Protein AF-B4RCU8-F1 (afdb_monomer_lite)

Structure (mmCIF, N/CA/C/O backbone):
data_AF-B4RCU8-F1
#
_entry.id   AF-B4RCU8-F1
#
loop_
_atom_site.group_PDB
_atom_site.id
_atom_site.type_symbol
_atom_site.label_atom_id
_atom_site.label_alt_id
_atom_site.label_comp_id
_atom_site.label_asym_id
_atom_site.label_entity_id
_atom_site.label_seq_id
_atom_site.pdbx_PDB_ins_code
_atom_site.Cartn_x
_atom_site.Cartn_y
_atom_site.Cartn_z
_atom_site.occupancy
_atom_site.B_iso_or_equiv
_atom_site.auth_seq_id
_atom_site.auth_comp_id
_atom_site.auth_asym_id
_atom_site.auth_atom_id
_atom_site.pdbx_PDB_model_num
ATOM 1 N N . MET A 1 1 ? -10.686 8.984 6.634 1.00 75.94 1 MET A N 1
ATOM 2 C CA . MET A 1 1 ? -10.255 7.587 6.395 1.00 75.94 1 MET A CA 1
ATOM 3 C C . MET A 1 1 ? -11.396 6.580 6.476 1.00 75.94 1 MET A C 1
ATOM 5 O O . MET A 1 1 ? -11.661 5.954 5.463 1.00 75.94 1 MET A O 1
ATOM 9 N N . ARG A 1 2 ? -12.121 6.446 7.603 1.00 81.06 2 ARG A N 1
ATOM 10 C CA . ARG A 1 2 ? -13.165 5.402 7.762 1.00 81.06 2 ARG A CA 1
ATOM 11 C C . ARG A 1 2 ? -14.251 5.393 6.673 1.00 81.06 2 ARG A C 1
ATOM 13 O O . ARG A 1 2 ? -14.607 4.324 6.202 1.00 81.06 2 ARG A O 1
ATOM 20 N N . GLN A 1 3 ? -14.731 6.561 6.240 1.00 86.75 3 GLN A N 1
ATOM 21 C CA . GLN A 1 3 ? -15.738 6.658 5.172 1.00 86.75 3 GLN A CA 1
ATOM 22 C C . GLN A 1 3 ? -15.208 6.175 3.812 1.00 86.75 3 GLN A C 1
ATOM 24 O O . GLN A 1 3 ? -15.884 5.418 3.127 1.00 86.75 3 GLN A O 1
ATOM 29 N N . VAL A 1 4 ? -13.984 6.575 3.447 1.00 89.19 4 VAL A N 1
ATOM 30 C CA . VAL A 1 4 ? -13.336 6.160 2.191 1.00 89.19 4 VAL A CA 1
ATOM 31 C C . VAL A 1 4 ? -13.060 4.658 2.207 1.00 89.19 4 VAL A C 1
ATOM 33 O O . VAL A 1 4 ? -13.406 3.970 1.256 1.00 89.19 4 VAL A O 1
ATOM 36 N N . TYR A 1 5 ? -12.519 4.135 3.313 1.00 90.50 5 TYR A N 1
ATOM 37 C CA . TYR A 1 5 ? -12.301 2.697 3.460 1.00 90.50 5 TYR A CA 1
ATOM 38 C C . TYR A 1 5 ? -13.609 1.908 3.363 1.00 90.50 5 TYR A C 1
ATOM 40 O O . TYR A 1 5 ? -13.634 0.892 2.688 1.00 90.50 5 TYR A O 1
ATOM 48 N N . GLY A 1 6 ? -14.702 2.373 3.979 1.00 91.19 6 GLY A N 1
ATOM 49 C CA . GLY A 1 6 ? -15.999 1.697 3.888 1.00 91.19 6 GLY A CA 1
ATOM 50 C C . GLY A 1 6 ? -16.534 1.614 2.456 1.00 91.19 6 GLY A C 1
ATOM 51 O O . GLY A 1 6 ? -17.046 0.571 2.065 1.00 91.19 6 GLY A O 1
ATOM 52 N N . ALA A 1 7 ? -16.368 2.679 1.665 1.00 93.12 7 ALA A N 1
ATOM 53 C CA . ALA A 1 7 ? -16.738 2.679 0.250 1.00 93.12 7 ALA A CA 1
ATOM 54 C C . ALA A 1 7 ? -15.862 1.727 -0.577 1.00 93.12 7 ALA A C 1
ATOM 56 O O . ALA A 1 7 ? -16.386 1.016 -1.428 1.00 93.12 7 ALA A O 1
ATOM 57 N N . ILE A 1 8 ? -14.553 1.685 -0.295 1.00 92.81 8 ILE A N 1
ATOM 58 C CA . ILE A 1 8 ? -13.643 0.715 -0.911 1.00 92.81 8 ILE A CA 1
ATOM 59 C C . ILE A 1 8 ? -14.083 -0.693 -0.520 1.00 92.81 8 ILE A C 1
ATOM 61 O O . ILE A 1 8 ? -14.355 -1.487 -1.395 1.00 92.81 8 ILE A O 1
ATOM 65 N N . ALA A 1 9 ? -14.274 -0.990 0.765 1.00 93.56 9 ALA A N 1
ATOM 66 C CA . ALA A 1 9 ? -14.531 -2.336 1.278 1.00 93.56 9 ALA A CA 1
ATOM 67 C C . ALA A 1 9 ? -15.766 -3.042 0.698 1.00 93.56 9 ALA A C 1
ATOM 69 O O . ALA A 1 9 ? -15.798 -4.270 0.681 1.00 93.56 9 ALA A O 1
ATOM 70 N N . VAL A 1 10 ? -16.764 -2.295 0.223 1.00 95.25 10 VAL A N 1
ATOM 71 C CA . VAL A 1 10 ? -17.974 -2.857 -0.404 1.00 95.25 10 VAL A CA 1
ATOM 72 C C . VAL A 1 10 ? -17.889 -2.951 -1.931 1.00 95.25 10 VAL A C 1
ATOM 74 O O . VAL A 1 10 ? -18.845 -3.392 -2.567 1.00 95.25 10 VAL A O 1
ATOM 77 N N . ASP A 1 11 ? -16.777 -2.531 -2.536 1.00 96.56 11 ASP A N 1
ATOM 78 C CA . ASP A 1 11 ? -16.582 -2.582 -3.980 1.00 96.56 11 ASP A CA 1
ATOM 79 C C . ASP A 1 11 ? -16.495 -4.042 -4.471 1.00 96.56 11 ASP A C 1
ATOM 81 O O . ASP A 1 11 ? -15.663 -4.813 -3.983 1.00 96.56 11 ASP A O 1
ATOM 85 N N . PRO A 1 12 ? -17.320 -4.450 -5.454 1.00 96.44 12 PRO A N 1
ATOM 86 C CA . PRO A 1 12 ? -17.381 -5.837 -5.912 1.00 96.44 12 PRO A CA 1
ATOM 87 C C . PRO A 1 12 ? -16.149 -6.285 -6.713 1.00 96.44 12 PRO A C 1
ATOM 89 O O . PRO A 1 12 ? -16.016 -7.474 -7.006 1.00 96.44 12 PRO A O 1
ATOM 92 N N . ARG A 1 13 ? -15.252 -5.368 -7.104 1.00 96.94 13 ARG A N 1
ATOM 93 C CA . ARG A 1 13 ? -14.039 -5.695 -7.878 1.00 96.94 13 ARG A CA 1
ATOM 94 C C . ARG A 1 13 ? -12.989 -6.440 -7.056 1.00 96.94 13 ARG A C 1
ATOM 96 O O . ARG A 1 13 ? -12.059 -6.998 -7.632 1.00 96.94 13 ARG A O 1
ATOM 103 N N . HIS A 1 14 ? -13.130 -6.465 -5.736 1.00 94.00 14 HIS A N 1
ATOM 104 C CA . HIS A 1 14 ? -12.228 -7.165 -4.835 1.00 94.00 14 HIS A CA 1
ATOM 105 C C . HIS A 1 14 ? -13.004 -7.861 -3.710 1.00 94.00 14 HIS A C 1
ATOM 107 O O . HIS A 1 14 ? -14.166 -7.563 -3.442 1.00 94.00 14 HIS A O 1
ATOM 113 N N . ARG A 1 15 ? -12.339 -8.781 -3.022 1.00 93.00 15 ARG A N 1
ATOM 114 C CA . ARG A 1 15 ? -12.860 -9.511 -1.862 1.00 93.00 15 ARG A CA 1
ATOM 115 C C . ARG A 1 15 ? -11.723 -9.751 -0.872 1.00 93.00 15 ARG A C 1
ATOM 117 O O . ARG A 1 15 ? -10.581 -9.436 -1.190 1.00 93.00 15 ARG A O 1
ATOM 124 N N . ASP A 1 16 ? -12.048 -10.304 0.294 1.00 90.81 16 ASP A N 1
ATOM 125 C CA . ASP A 1 16 ? -11.062 -10.742 1.292 1.00 90.81 16 ASP A CA 1
ATOM 126 C C . ASP A 1 16 ? -10.138 -9.600 1.757 1.00 90.81 16 ASP A C 1
ATOM 128 O O . ASP A 1 16 ? -8.914 -9.671 1.688 1.00 90.81 16 ASP A O 1
ATOM 132 N N . LEU A 1 17 ? -10.741 -8.490 2.200 1.00 91.56 17 LEU A N 1
ATOM 133 C CA . LEU A 1 17 ? -9.987 -7.335 2.680 1.00 91.56 17 LEU A CA 1
ATOM 134 C C . LEU A 1 17 ? -9.380 -7.605 4.060 1.00 91.56 17 LEU A C 1
ATOM 136 O O . LEU A 1 17 ? -10.081 -7.979 5.000 1.00 91.56 17 LEU A O 1
ATOM 140 N N . HIS A 1 18 ? -8.097 -7.284 4.203 1.00 90.94 18 HIS A N 1
ATOM 141 C CA . HIS A 1 18 ? -7.375 -7.335 5.469 1.00 90.94 18 HIS A CA 1
ATOM 142 C C . HIS A 1 18 ? -6.834 -5.947 5.815 1.00 90.94 18 HIS A C 1
ATOM 144 O O . HIS A 1 18 ? -6.113 -5.332 5.030 1.00 90.94 18 HIS A O 1
ATOM 150 N N . VAL A 1 19 ? -7.193 -5.435 6.994 1.00 91.81 19 VAL A N 1
ATOM 151 C CA . VAL A 1 19 ? -6.593 -4.206 7.531 1.00 91.81 19 VAL A CA 1
ATOM 152 C C . VAL A 1 19 ? -5.259 -4.574 8.170 1.00 91.81 19 VAL A C 1
ATOM 154 O O . VAL A 1 19 ? -5.240 -5.330 9.137 1.00 91.81 19 VAL A O 1
ATOM 157 N N . VAL A 1 20 ? -4.162 -4.036 7.635 1.00 93.06 20 VAL A N 1
ATOM 158 C CA . VAL A 1 20 ? -2.806 -4.258 8.170 1.00 93.06 20 VAL A CA 1
ATOM 159 C C . VAL A 1 20 ? -2.585 -3.432 9.440 1.00 93.06 20 VAL A C 1
ATOM 161 O O . VAL A 1 20 ? -2.195 -3.971 10.468 1.00 93.06 20 VAL A O 1
ATOM 164 N N . GLU A 1 21 ? -2.900 -2.134 9.397 1.00 94.06 21 GLU A N 1
ATOM 165 C CA . GLU A 1 21 ? -2.851 -1.234 10.552 1.00 94.06 21 GLU A CA 1
ATOM 166 C C . GLU A 1 21 ? -3.827 -0.059 10.365 1.00 94.06 21 GLU A C 1
ATOM 168 O O . GLU A 1 21 ? -4.125 0.355 9.242 1.00 94.06 21 GLU A O 1
ATOM 173 N N . SER A 1 22 ? -4.344 0.489 11.469 1.00 94.44 22 SER A N 1
ATOM 174 C CA . SER A 1 22 ? -5.139 1.720 11.464 1.00 94.44 22 SER A CA 1
ATOM 175 C C . SER A 1 22 ? -4.960 2.492 12.771 1.00 94.44 22 SER A C 1
ATOM 177 O O . SER A 1 22 ? -5.461 2.070 13.814 1.00 94.44 22 SER A O 1
ATOM 179 N N . GLY A 1 23 ? -4.363 3.681 12.699 1.00 93.81 23 GLY A N 1
ATOM 180 C CA . GLY A 1 23 ? -4.136 4.543 13.858 1.00 93.81 23 GLY A CA 1
ATOM 181 C C . GLY A 1 23 ? -3.781 5.986 13.484 1.00 93.81 23 GLY A C 1
ATOM 182 O O . GLY A 1 23 ? -3.761 6.331 12.298 1.00 93.81 23 GLY A O 1
ATOM 183 N N . PRO A 1 24 ? -3.553 6.855 14.486 1.00 94.31 24 PRO A N 1
ATOM 184 C CA . PRO A 1 24 ? -2.923 8.152 14.262 1.00 94.31 24 PRO A CA 1
ATOM 185 C C . PRO A 1 24 ? -1.497 7.969 13.721 1.00 94.31 24 PRO A C 1
ATOM 187 O O . PRO A 1 24 ? -0.851 6.961 13.994 1.00 94.31 24 PRO A O 1
ATOM 190 N N . VAL A 1 25 ? -1.012 8.953 12.964 1.00 93.38 25 VAL A N 1
ATOM 191 C CA . VAL A 1 25 ? 0.347 8.965 12.408 1.00 93.38 25 VAL A CA 1
ATOM 192 C C . VAL A 1 25 ? 1.026 10.292 12.721 1.00 93.38 25 VAL A C 1
ATOM 194 O O . VAL A 1 25 ? 0.378 11.338 12.686 1.00 93.38 25 VAL A O 1
ATOM 197 N N . GLU A 1 26 ? 2.331 10.247 12.975 1.00 92.94 26 GLU A N 1
ATOM 198 C CA . GLU A 1 26 ? 3.146 11.435 13.271 1.00 92.94 26 GLU A CA 1
ATOM 199 C C . GLU A 1 26 ? 3.441 12.271 12.016 1.00 92.94 26 GLU A C 1
ATOM 201 O O . GLU A 1 26 ? 3.577 13.491 12.077 1.00 92.94 26 GLU A O 1
ATOM 206 N N . ALA A 1 27 ? 3.520 11.623 10.848 1.00 92.81 27 ALA A N 1
ATOM 207 C CA . ALA A 1 27 ? 3.838 12.276 9.584 1.00 92.81 27 ALA A CA 1
ATOM 208 C C . ALA A 1 27 ? 3.142 11.609 8.392 1.00 92.81 27 ALA A C 1
ATOM 210 O O . ALA A 1 27 ? 2.849 10.412 8.395 1.00 92.81 27 ALA A O 1
ATOM 211 N N . ARG A 1 28 ? 2.904 12.393 7.333 1.00 91.94 28 ARG A N 1
ATOM 212 C CA . ARG A 1 28 ? 2.408 11.888 6.045 1.00 91.94 28 ARG A CA 1
ATOM 213 C C . ARG A 1 28 ? 3.589 11.495 5.167 1.00 91.94 28 ARG A C 1
ATOM 215 O O . ARG A 1 28 ? 4.302 12.365 4.683 1.00 91.94 28 ARG A O 1
ATOM 222 N N . LEU A 1 29 ? 3.748 10.200 4.923 1.00 91.75 29 LEU A N 1
ATOM 223 C CA . LEU A 1 29 ? 4.843 9.674 4.100 1.00 91.75 29 LEU A CA 1
ATOM 224 C C . LEU A 1 29 ? 4.537 9.694 2.592 1.00 91.75 29 LEU A C 1
ATOM 226 O O . LEU A 1 29 ? 5.457 9.662 1.788 1.00 91.75 29 LEU A O 1
ATOM 230 N N . PHE A 1 30 ? 3.260 9.812 2.213 1.00 91.12 30 PHE A N 1
ATOM 231 C CA . PHE A 1 30 ? 2.790 9.749 0.819 1.00 91.12 30 PHE A CA 1
ATOM 232 C C . PHE A 1 30 ? 2.078 11.038 0.378 1.00 91.12 30 PHE A C 1
ATOM 234 O O . PHE A 1 30 ? 1.117 11.006 -0.382 1.00 91.12 30 PHE A O 1
ATOM 241 N N . ALA A 1 31 ? 2.499 12.194 0.901 1.00 82.38 31 ALA A N 1
ATOM 242 C CA . ALA A 1 31 ? 1.795 13.465 0.692 1.00 82.38 31 ALA A CA 1
ATOM 243 C C . ALA A 1 31 ? 1.804 13.968 -0.767 1.00 82.38 31 ALA A C 1
ATOM 245 O O . ALA A 1 31 ? 0.983 14.816 -1.109 1.00 82.38 31 ALA A O 1
ATOM 246 N N . GLY A 1 32 ? 2.710 13.453 -1.606 1.00 81.19 32 GLY A N 1
ATOM 247 C CA . GLY A 1 32 ? 2.815 13.806 -3.024 1.00 81.19 32 GLY A CA 1
ATOM 248 C C . GLY A 1 32 ? 1.712 13.221 -3.909 1.00 81.19 32 GLY A C 1
ATOM 249 O O . GLY A 1 32 ? 1.579 13.647 -5.052 1.00 81.19 32 GLY A O 1
ATOM 250 N N . TRP A 1 33 ? 0.894 12.293 -3.395 1.00 80.88 33 TRP A N 1
ATOM 251 C CA . TRP A 1 33 ? -0.177 11.668 -4.169 1.00 80.88 33 TRP A CA 1
ATOM 252 C C . TRP A 1 33 ? -1.532 11.749 -3.494 1.00 80.88 33 TRP A C 1
ATOM 254 O O . TRP A 1 33 ? -1.683 11.498 -2.299 1.00 80.88 33 TRP A O 1
ATOM 264 N N . LEU A 1 34 ? -2.551 11.996 -4.318 1.00 84.25 34 LEU A N 1
ATOM 265 C CA . LEU A 1 34 ? -3.935 11.709 -3.948 1.00 84.25 34 LEU A CA 1
ATOM 266 C C . LEU A 1 34 ? -4.191 10.192 -3.924 1.00 84.25 34 LEU A C 1
ATOM 268 O O . LEU A 1 34 ? -4.917 9.709 -3.059 1.00 84.25 34 LEU A O 1
ATOM 272 N N . MET A 1 35 ? -3.588 9.453 -4.861 1.00 84.88 35 MET A N 1
ATOM 273 C CA . MET A 1 35 ? -3.591 7.991 -4.962 1.00 84.88 35 MET A CA 1
ATOM 274 C C . MET A 1 35 ? -2.443 7.558 -5.886 1.00 84.88 35 MET A C 1
ATOM 276 O O . MET A 1 35 ? -2.202 8.222 -6.890 1.00 84.88 35 MET A O 1
ATOM 280 N N . CYS A 1 36 ? -1.777 6.443 -5.581 1.00 85.62 36 CYS A N 1
ATOM 281 C CA . CYS A 1 36 ? -0.847 5.772 -6.494 1.00 85.62 36 CYS A CA 1
ATOM 282 C C . CYS A 1 36 ? -1.388 4.371 -6.801 1.00 85.62 36 CYS A C 1
ATOM 284 O O . CYS A 1 36 ? -1.765 3.631 -5.889 1.00 85.62 36 CYS A O 1
ATOM 286 N N . ALA A 1 37 ? -1.449 4.018 -8.084 1.00 86.81 37 ALA A N 1
ATOM 287 C CA . ALA A 1 37 ? -1.802 2.686 -8.550 1.00 86.81 37 ALA A CA 1
ATOM 288 C C . ALA A 1 37 ? -0.789 2.276 -9.617 1.00 86.81 37 ALA A C 1
ATOM 290 O O . ALA A 1 37 ? -0.799 2.814 -10.720 1.00 86.81 37 ALA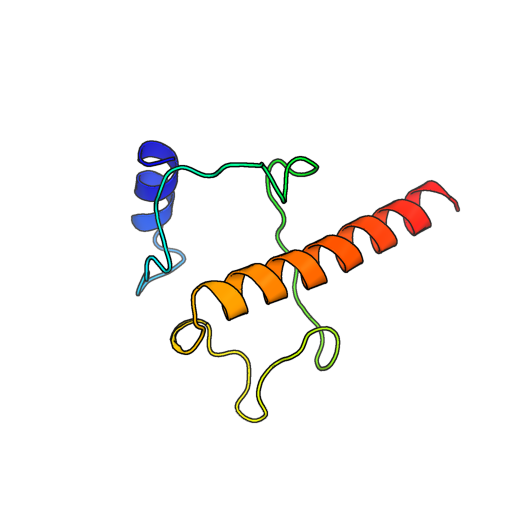 A O 1
ATOM 291 N N . ARG A 1 38 ? 0.079 1.321 -9.280 1.00 83.12 38 ARG A N 1
ATOM 292 C CA . ARG A 1 38 ? 1.126 0.827 -10.176 1.00 83.12 38 ARG A CA 1
ATOM 293 C C . ARG A 1 38 ? 1.188 -0.690 -10.168 1.00 83.12 38 ARG A C 1
ATOM 295 O O . ARG A 1 38 ? 0.842 -1.333 -9.177 1.00 83.12 38 ARG A O 1
ATOM 302 N N . SER A 1 39 ? 1.678 -1.246 -11.268 1.00 82.44 39 SER A N 1
ATOM 303 C CA . SER A 1 39 ? 2.155 -2.628 -11.306 1.00 82.44 39 SER A CA 1
ATOM 304 C C . SER A 1 39 ? 3.654 -2.632 -11.024 1.00 82.44 39 SER A C 1
ATOM 306 O O . SER A 1 39 ? 4.347 -1.704 -11.425 1.00 82.44 39 SER A O 1
ATOM 308 N N . ALA A 1 40 ? 4.149 -3.658 -10.333 1.00 78.19 40 ALA A N 1
ATOM 309 C CA . ALA A 1 40 ? 5.582 -3.874 -10.176 1.00 78.19 40 ALA A CA 1
ATOM 310 C C . ALA A 1 40 ? 6.026 -5.010 -11.098 1.00 78.19 40 ALA A C 1
ATOM 312 O O . ALA A 1 40 ? 5.463 -6.107 -11.035 1.00 78.19 40 ALA A O 1
ATOM 313 N N . ALA A 1 41 ? 7.028 -4.767 -11.939 1.00 80.88 41 ALA A N 1
ATOM 314 C CA . ALA A 1 41 ? 7.679 -5.834 -12.682 1.00 80.88 41 ALA A CA 1
ATOM 315 C C . ALA A 1 41 ? 8.499 -6.727 -11.725 1.00 80.88 41 ALA A C 1
ATOM 317 O O . ALA A 1 41 ? 8.922 -6.278 -10.650 1.00 80.88 41 ALA A O 1
ATOM 318 N N . PRO A 1 42 ? 8.743 -8.004 -12.077 1.00 78.75 42 PRO A N 1
ATOM 319 C CA . PRO A 1 42 ? 9.595 -8.874 -11.274 1.00 78.75 42 PRO A CA 1
ATOM 320 C C . PRO A 1 42 ? 10.966 -8.233 -11.015 1.00 78.75 42 PRO A C 1
ATOM 322 O O . PRO A 1 42 ? 11.656 -7.842 -11.950 1.00 78.75 42 PRO A O 1
ATOM 325 N N . GLY A 1 43 ? 11.362 -8.140 -9.743 1.00 79.19 43 GLY A N 1
ATOM 326 C CA . GLY A 1 43 ? 12.653 -7.576 -9.333 1.00 79.19 43 GLY A CA 1
ATOM 327 C C . GLY A 1 43 ? 12.670 -6.066 -9.066 1.00 79.19 43 GLY A C 1
ATOM 328 O O . GLY A 1 43 ? 13.650 -5.592 -8.502 1.00 79.19 43 GLY A O 1
ATOM 329 N N . GLU A 1 44 ? 11.606 -5.315 -9.379 1.00 80.31 44 GLU A N 1
ATOM 330 C CA . GLU A 1 44 ? 11.531 -3.876 -9.051 1.00 80.31 44 GLU A CA 1
ATOM 331 C C . GLU A 1 44 ? 11.383 -3.603 -7.553 1.00 80.31 44 GLU A C 1
ATOM 333 O O . GLU A 1 44 ? 11.752 -2.540 -7.060 1.00 80.31 44 GLU A O 1
ATOM 338 N N . ALA A 1 45 ? 10.816 -4.556 -6.819 1.00 77.38 45 ALA A N 1
ATOM 339 C CA . ALA A 1 45 ? 10.603 -4.449 -5.390 1.00 77.38 45 ALA A CA 1
ATOM 340 C C . ALA A 1 45 ? 10.984 -5.764 -4.702 1.00 77.38 45 ALA A C 1
ATOM 342 O O . ALA A 1 45 ? 10.886 -6.829 -5.324 1.00 77.38 45 ALA A O 1
ATOM 343 N N . PRO A 1 46 ? 11.410 -5.722 -3.427 1.00 74.56 46 PRO A N 1
ATOM 344 C CA . PRO A 1 46 ? 11.758 -6.921 -2.682 1.00 74.56 46 PRO A CA 1
ATOM 345 C C . PRO A 1 46 ? 10.496 -7.753 -2.438 1.00 74.56 46 PRO A C 1
ATOM 347 O O . PRO A 1 46 ? 9.730 -7.515 -1.506 1.00 74.56 46 PRO A O 1
ATOM 350 N N . VAL A 1 47 ? 10.274 -8.735 -3.304 1.00 74.50 47 VAL A N 1
ATOM 351 C CA . VAL A 1 47 ? 9.199 -9.715 -3.182 1.00 74.50 47 VAL A CA 1
ATOM 352 C C . VAL A 1 47 ? 9.824 -11.048 -2.756 1.00 74.50 47 VAL A C 1
ATOM 354 O O . VAL A 1 47 ? 10.808 -11.468 -3.371 1.00 74.50 47 VAL A O 1
ATOM 357 N N . PRO A 1 48 ? 9.306 -11.730 -1.715 1.00 69.06 48 PRO A N 1
ATOM 358 C CA . PRO A 1 48 ? 9.813 -13.038 -1.309 1.00 69.06 48 PRO A CA 1
ATOM 359 C C . PRO A 1 48 ? 9.801 -14.052 -2.462 1.00 69.06 48 PRO A C 1
ATOM 361 O O . PRO A 1 48 ? 8.965 -13.975 -3.359 1.00 69.06 48 PRO A O 1
ATOM 364 N N . ALA A 1 49 ? 10.669 -15.068 -2.401 1.00 69.00 49 ALA A N 1
ATOM 365 C CA . ALA A 1 49 ? 10.816 -16.095 -3.445 1.00 69.00 49 ALA A CA 1
ATOM 366 C C . ALA A 1 49 ? 9.527 -16.900 -3.761 1.00 69.00 49 ALA A C 1
ATOM 368 O O . ALA A 1 49 ? 9.489 -17.640 -4.737 1.00 69.00 49 ALA A O 1
ATOM 369 N N . GLY A 1 50 ? 8.465 -16.743 -2.961 1.00 73.31 50 GLY A N 1
ATOM 370 C CA . GLY A 1 50 ? 7.130 -17.306 -3.190 1.00 73.31 50 GLY A CA 1
ATOM 371 C C . GLY A 1 50 ? 6.132 -16.358 -3.869 1.00 73.31 50 GLY A C 1
ATOM 372 O O . GLY A 1 50 ? 4.943 -16.667 -3.898 1.00 73.31 50 GLY A O 1
ATOM 373 N N . GLY A 1 51 ? 6.586 -15.212 -4.379 1.00 81.69 51 GLY A N 1
ATOM 374 C CA . GLY A 1 51 ? 5.733 -14.187 -4.976 1.00 81.69 51 GLY A CA 1
ATOM 375 C C . GLY A 1 51 ? 5.185 -13.184 -3.960 1.00 81.69 51 GLY A C 1
ATOM 376 O O . GLY A 1 51 ? 5.494 -13.223 -2.766 1.00 81.69 51 GLY A O 1
ATOM 377 N N . PHE A 1 52 ? 4.393 -12.233 -4.459 1.00 85.94 52 PHE A N 1
ATOM 378 C CA . PHE A 1 52 ? 3.825 -11.172 -3.636 1.00 85.94 52 PHE A CA 1
ATOM 379 C C . PHE A 1 52 ? 2.628 -11.706 -2.850 1.00 85.94 52 PHE A C 1
ATOM 381 O O . PHE A 1 52 ? 1.598 -12.044 -3.429 1.00 85.94 52 PHE A O 1
ATOM 388 N N . ARG A 1 53 ? 2.793 -11.793 -1.528 1.00 86.88 53 ARG A N 1
ATOM 389 C CA . ARG A 1 53 ? 1.785 -12.274 -0.577 1.00 86.88 53 ARG A CA 1
ATOM 390 C C . ARG A 1 53 ? 1.518 -11.184 0.461 1.00 86.88 53 ARG A C 1
ATOM 392 O O . ARG A 1 53 ? 2.174 -11.185 1.505 1.00 86.88 53 ARG A O 1
ATOM 399 N N . PRO A 1 54 ? 0.646 -10.204 0.163 1.00 87.50 54 PRO A N 1
ATOM 400 C CA . PRO A 1 54 ? 0.397 -9.076 1.059 1.00 87.50 54 PRO A CA 1
ATOM 401 C C . PRO A 1 54 ? -0.103 -9.519 2.440 1.00 87.50 54 PRO A C 1
ATOM 403 O O . PRO A 1 54 ? 0.205 -8.870 3.433 1.00 87.50 54 PRO A O 1
ATOM 406 N N . GLU A 1 55 ? -0.799 -10.655 2.522 1.00 87.81 55 GLU A N 1
ATOM 407 C CA . GLU A 1 55 ? -1.293 -11.248 3.766 1.00 87.81 55 GLU A CA 1
ATOM 408 C C . GLU A 1 55 ? -0.185 -11.724 4.721 1.00 87.81 55 GLU A C 1
ATOM 410 O O . GLU A 1 55 ? -0.439 -11.928 5.905 1.00 87.81 55 GLU A O 1
ATOM 415 N N . ALA A 1 56 ? 1.039 -11.912 4.218 1.00 87.75 56 ALA A N 1
ATOM 416 C CA . ALA A 1 56 ? 2.188 -12.373 4.996 1.00 87.75 56 ALA A CA 1
ATOM 417 C C . ALA A 1 56 ? 3.114 -11.230 5.453 1.00 87.75 56 ALA A C 1
ATOM 419 O O . ALA A 1 56 ? 4.128 -11.490 6.102 1.00 87.75 56 ALA A O 1
ATOM 420 N N . LEU A 1 57 ? 2.813 -9.979 5.091 1.00 88.19 57 LEU A N 1
ATOM 421 C CA . LEU A 1 57 ? 3.638 -8.829 5.454 1.00 88.19 57 LEU A CA 1
ATOM 422 C C . LEU A 1 57 ? 3.379 -8.400 6.902 1.00 88.19 57 LEU A C 1
ATOM 424 O O . LEU A 1 57 ? 2.233 -8.323 7.343 1.00 88.19 57 LEU A O 1
ATOM 428 N 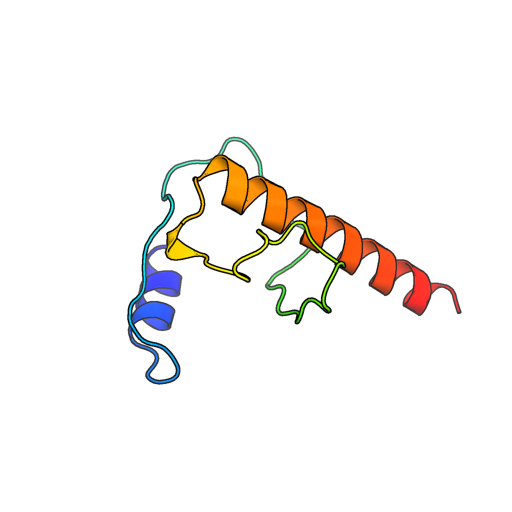N . SER A 1 58 ? 4.450 -8.054 7.623 1.00 91.81 58 SER A N 1
ATOM 429 C CA . SER A 1 58 ? 4.310 -7.248 8.839 1.00 91.81 58 SER A CA 1
ATOM 430 C C . SER A 1 58 ? 3.926 -5.812 8.474 1.00 91.81 58 SER A C 1
ATOM 432 O O . SER A 1 58 ? 4.073 -5.389 7.322 1.00 91.81 58 SER A O 1
ATOM 434 N N . VAL A 1 59 ? 3.479 -5.044 9.465 1.00 94.06 59 VAL A N 1
ATOM 435 C CA . VAL A 1 59 ? 3.181 -3.614 9.307 1.00 94.06 59 VAL A CA 1
ATOM 436 C C . VAL A 1 59 ? 4.397 -2.866 8.750 1.00 94.06 59 VAL A C 1
ATOM 438 O O . VAL A 1 59 ? 4.290 -2.147 7.757 1.00 94.06 59 VAL A O 1
ATOM 441 N N . GLU A 1 60 ? 5.574 -3.097 9.332 1.00 93.19 60 GLU A N 1
ATOM 442 C CA . GLU A 1 60 ? 6.829 -2.465 8.922 1.00 93.19 60 GLU A CA 1
ATOM 443 C C . GLU A 1 60 ? 7.230 -2.886 7.507 1.00 93.19 60 GLU A C 1
ATOM 445 O O . GLU A 1 60 ? 7.639 -2.049 6.704 1.00 93.19 60 GLU A O 1
ATOM 450 N N . GLY A 1 61 ? 7.076 -4.173 7.177 1.00 91.62 61 GLY A N 1
ATOM 451 C CA . GLY A 1 61 ? 7.369 -4.692 5.843 1.00 91.62 61 GLY A CA 1
ATOM 452 C C . GLY A 1 61 ? 6.463 -4.089 4.769 1.00 91.62 61 GLY A C 1
ATOM 453 O O . GLY A 1 61 ? 6.944 -3.704 3.703 1.00 91.62 61 GLY A O 1
ATOM 454 N N . ALA A 1 62 ? 5.166 -3.951 5.060 1.00 92.31 62 ALA A N 1
ATOM 455 C CA . ALA A 1 62 ? 4.210 -3.308 4.166 1.00 92.31 62 ALA A CA 1
ATOM 456 C C . ALA A 1 62 ? 4.532 -1.820 3.967 1.00 92.31 62 ALA A C 1
ATOM 458 O O . ALA A 1 62 ? 4.549 -1.345 2.829 1.00 92.31 62 ALA A O 1
ATOM 459 N N . LEU A 1 63 ? 4.842 -1.092 5.046 1.00 93.31 63 LEU A N 1
ATOM 460 C CA . LEU A 1 63 ? 5.196 0.323 4.962 1.00 93.31 63 LEU A CA 1
ATOM 461 C C . LEU A 1 63 ? 6.490 0.542 4.166 1.00 93.31 63 LEU A C 1
ATOM 463 O O . LEU A 1 63 ? 6.513 1.377 3.262 1.00 93.31 63 LEU A O 1
ATOM 467 N N . MET A 1 64 ? 7.536 -0.239 4.452 1.00 91.81 64 MET A N 1
ATOM 468 C CA . MET A 1 64 ? 8.819 -0.165 3.748 1.00 91.81 64 MET A CA 1
ATOM 469 C C . MET A 1 64 ? 8.650 -0.432 2.249 1.00 91.81 64 MET A C 1
ATOM 471 O O . MET A 1 64 ? 9.192 0.303 1.424 1.00 91.81 64 MET A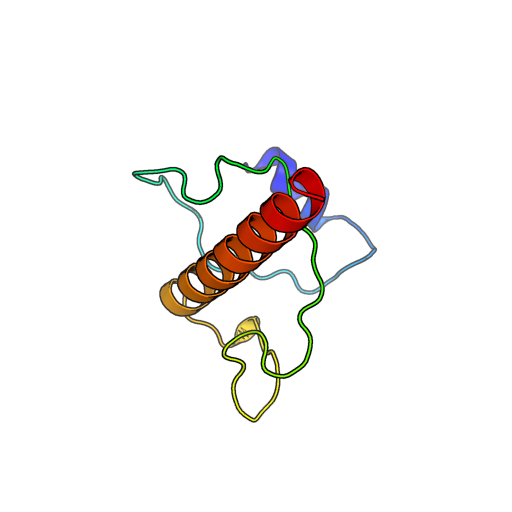 O 1
ATOM 475 N N . LEU A 1 65 ? 7.861 -1.446 1.882 1.00 90.31 65 LEU A N 1
ATOM 476 C CA . LEU A 1 65 ? 7.568 -1.743 0.483 1.00 90.31 65 LEU A CA 1
ATOM 477 C C . LEU A 1 65 ? 6.873 -0.561 -0.209 1.00 90.31 65 LEU A C 1
ATOM 479 O O . LEU A 1 65 ? 7.306 -0.148 -1.282 1.00 90.31 65 LEU A O 1
ATOM 483 N N . LEU A 1 66 ? 5.839 0.021 0.410 1.00 91.00 66 LEU A N 1
ATOM 484 C CA . LEU A 1 66 ? 5.134 1.182 -0.146 1.00 91.00 66 LEU A CA 1
ATOM 485 C C . LEU A 1 66 ? 6.054 2.401 -0.307 1.00 91.00 66 LEU A C 1
ATOM 487 O O . LEU A 1 66 ? 5.923 3.123 -1.290 1.00 91.00 66 LEU A O 1
ATOM 491 N N . GLN A 1 67 ? 7.005 2.621 0.604 1.00 91.38 67 GLN A N 1
ATOM 492 C CA . GLN A 1 67 ? 7.997 3.698 0.485 1.00 91.38 67 GLN A CA 1
ATOM 493 C C . GLN A 1 67 ? 8.997 3.468 -0.658 1.00 91.38 67 GLN A C 1
ATOM 495 O O . GLN A 1 67 ? 9.343 4.418 -1.357 1.00 91.38 67 GLN A O 1
ATOM 500 N N . ILE A 1 68 ? 9.436 2.225 -0.887 1.00 89.62 68 ILE A N 1
ATOM 501 C CA . ILE A 1 68 ? 10.289 1.883 -2.038 1.00 89.62 68 ILE A CA 1
ATOM 502 C C . ILE A 1 68 ? 9.541 2.178 -3.336 1.00 89.62 68 ILE A C 1
ATOM 504 O O . ILE A 1 68 ? 10.035 2.915 -4.186 1.00 89.62 68 ILE A O 1
ATOM 508 N N . LEU A 1 69 ? 8.321 1.650 -3.458 1.00 88.00 69 LEU A N 1
ATOM 509 C CA . LEU A 1 69 ? 7.473 1.872 -4.627 1.00 88.00 69 LEU A CA 1
ATOM 510 C C . LEU A 1 69 ? 7.179 3.354 -4.842 1.00 88.00 69 LEU A C 1
ATOM 512 O O . LEU A 1 69 ? 7.146 3.822 -5.976 1.00 88.00 69 LEU A O 1
ATOM 516 N N . SER A 1 70 ? 7.027 4.085 -3.742 1.00 88.81 70 SER A N 1
ATOM 517 C CA . SER A 1 70 ? 6.867 5.521 -3.765 1.00 88.81 70 SER A CA 1
ATOM 518 C C . SER A 1 70 ? 8.087 6.217 -4.394 1.00 88.81 70 SER A C 1
ATOM 520 O O . SER A 1 70 ? 7.957 7.020 -5.314 1.00 88.81 70 SER A O 1
ATOM 522 N N . GLY A 1 71 ? 9.294 5.900 -3.928 1.00 87.88 71 GLY A N 1
ATOM 523 C CA . GLY A 1 71 ? 10.513 6.490 -4.483 1.00 87.88 71 GLY A CA 1
ATOM 524 C C . GLY A 1 71 ? 10.666 6.243 -5.987 1.00 87.88 71 GLY A C 1
ATOM 525 O O . GLY A 1 71 ? 11.031 7.161 -6.717 1.00 87.88 71 GLY A O 1
ATOM 526 N N . LEU A 1 72 ? 10.332 5.033 -6.449 1.00 87.12 72 LEU A N 1
ATOM 527 C CA . LEU A 1 72 ? 10.398 4.665 -7.867 1.00 87.12 72 LEU A CA 1
ATOM 528 C C . LEU A 1 72 ? 9.426 5.480 -8.729 1.00 87.12 72 LEU A C 1
ATOM 530 O O . LEU A 1 72 ? 9.820 5.988 -9.772 1.00 87.12 72 LEU A O 1
ATOM 534 N N . GLU A 1 73 ? 8.180 5.642 -8.280 1.00 86.75 73 GLU A N 1
ATOM 535 C CA . GLU A 1 73 ? 7.168 6.415 -9.009 1.00 86.75 73 GLU A CA 1
ATOM 536 C C . GLU A 1 73 ? 7.555 7.896 -9.117 1.00 86.75 73 GLU A C 1
ATOM 538 O O . GLU A 1 73 ? 7.446 8.508 -10.176 1.00 86.75 73 GLU A O 1
ATOM 543 N N . SER A 1 74 ? 8.059 8.479 -8.025 1.00 85.12 74 SER A N 1
ATOM 544 C CA . SER A 1 74 ? 8.533 9.865 -8.032 1.00 85.12 74 SER A CA 1
ATOM 545 C C . SER A 1 74 ? 9.735 10.072 -8.955 1.00 85.12 74 SER A C 1
ATOM 547 O O . SER A 1 74 ? 9.837 11.130 -9.570 1.00 85.12 74 SER A O 1
ATOM 549 N N . ALA A 1 75 ? 10.634 9.088 -9.056 1.00 84.88 75 ALA A N 1
ATOM 550 C CA . ALA A 1 75 ? 11.760 9.146 -9.984 1.00 84.88 75 ALA A CA 1
ATOM 551 C C . ALA A 1 75 ? 11.293 9.065 -11.445 1.00 84.88 75 ALA A C 1
ATOM 553 O O . ALA A 1 75 ? 11.729 9.877 -12.254 1.00 84.88 75 ALA A O 1
ATOM 554 N N . ALA A 1 76 ? 10.364 8.156 -11.759 1.00 83.25 76 ALA A N 1
ATOM 555 C CA . ALA A 1 76 ? 9.813 8.011 -13.105 1.00 83.25 76 ALA A CA 1
ATOM 556 C C . ALA A 1 76 ? 9.143 9.306 -13.600 1.00 83.25 76 ALA A C 1
ATOM 558 O O . ALA A 1 76 ? 9.451 9.779 -14.689 1.00 83.25 76 ALA A O 1
ATOM 559 N N . LEU A 1 77 ? 8.304 9.936 -12.769 1.00 80.44 77 LEU A N 1
ATOM 560 C CA . LEU A 1 77 ? 7.655 11.210 -13.112 1.00 80.44 77 LEU A CA 1
ATOM 561 C C . LEU A 1 77 ? 8.667 12.343 -13.359 1.00 80.44 77 LEU A C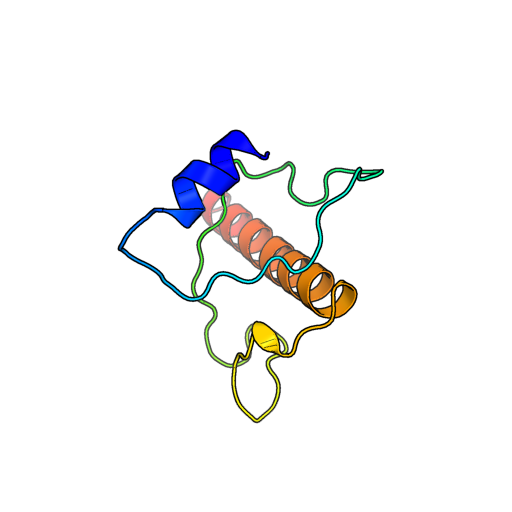 1
ATOM 563 O O . LEU A 1 77 ? 8.467 13.173 -14.239 1.00 80.44 77 LEU A O 1
ATOM 567 N N . ALA A 1 78 ? 9.770 12.375 -12.604 1.00 81.75 78 ALA A N 1
ATOM 568 C CA . ALA A 1 78 ? 10.809 13.388 -12.783 1.00 81.75 78 ALA A CA 1
ATOM 569 C C . ALA A 1 78 ? 11.597 13.216 -14.096 1.00 81.75 78 ALA A C 1
ATOM 571 O O . ALA A 1 78 ? 12.091 14.203 -14.639 1.00 81.75 78 ALA A O 1
ATOM 572 N N . GLU A 1 79 ? 11.727 11.986 -14.601 1.00 78.56 79 GLU A N 1
ATOM 573 C CA . GLU A 1 79 ? 12.342 11.713 -15.906 1.00 78.56 79 GLU A CA 1
ATOM 574 C C . GLU A 1 79 ? 11.418 12.104 -17.071 1.00 78.56 79 GLU A C 1
ATOM 576 O O . GLU A 1 79 ? 11.906 12.590 -18.090 1.00 78.56 79 GLU A O 1
ATOM 581 N N . GLU A 1 80 ? 10.098 11.958 -16.912 1.00 73.69 80 GLU A N 1
ATOM 582 C CA . GLU A 1 80 ? 9.104 12.356 -17.921 1.00 73.69 80 GLU A CA 1
ATOM 583 C C . GLU A 1 80 ? 8.970 13.881 -18.067 1.00 73.69 80 GLU A C 1
ATOM 585 O O . GLU A 1 80 ? 8.815 14.375 -19.181 1.00 73.69 80 GLU A O 1
ATOM 590 N N . ASP A 1 81 ? 9.088 14.640 -16.973 1.00 65.81 81 ASP A N 1
ATOM 591 C CA . ASP A 1 81 ? 9.014 16.112 -16.993 1.00 65.81 81 ASP A CA 1
ATOM 592 C C . ASP A 1 81 ? 10.305 16.789 -17.515 1.00 65.81 81 ASP A C 1
ATOM 594 O O . ASP A 1 81 ? 10.323 17.996 -17.776 1.00 65.81 81 ASP A O 1
ATOM 598 N N . GLY A 1 82 ? 11.404 16.035 -17.632 1.00 58.88 82 GLY A N 1
ATOM 599 C CA . GLY A 1 82 ? 12.732 16.532 -18.014 1.00 58.88 82 GLY A CA 1
ATOM 600 C C . GLY A 1 82 ? 13.157 16.278 -19.468 1.00 58.88 82 GLY A C 1
ATOM 601 O O . GLY A 1 82 ? 14.280 16.654 -19.817 1.00 58.88 82 GLY A O 1
ATOM 602 N N . GLY A 1 83 ? 12.314 15.636 -20.289 1.00 48.28 83 GLY A N 1
ATOM 603 C CA . GLY A 1 83 ? 12.584 15.271 -21.693 1.00 48.28 83 GLY A CA 1
ATOM 604 C C . GLY A 1 83 ? 11.739 16.035 -22.704 1.00 48.28 83 GLY A C 1
ATOM 605 O O . GLY A 1 83 ? 12.288 16.356 -23.784 1.00 48.28 83 GLY A O 1
#

Secondary structure (DSSP, 8-state):
-HHHHHHHHT-TT------------SS-TTTT-S----PPPTTSS---TT---GGG--HHHHHHHHHHHHHHHH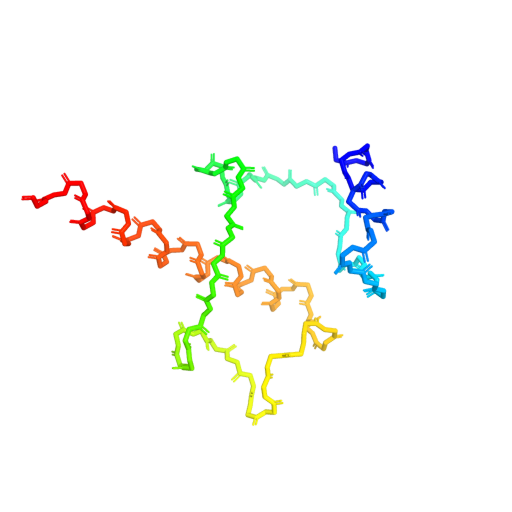HHHHHHTT-

InterPro domains:
  IPR007024 BLUF domain [PS50925] (1-36)
  IPR036046 Acylphosphatase-like domain superfamily [SSF5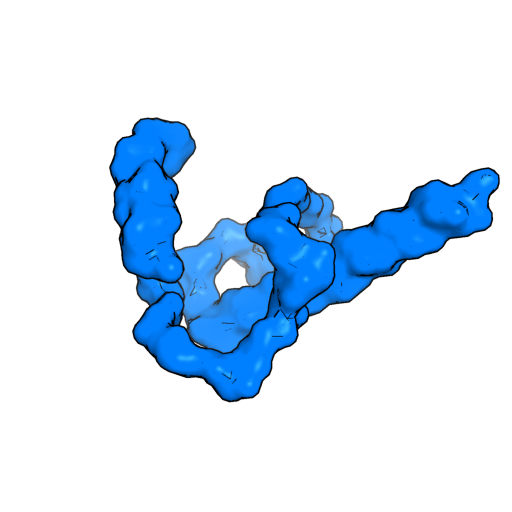4975] (3-40)

Sequence (83 aa):
MRQVYGAIAVDPRHRDLHVVESGPVEARLFAGWLMCARSAAPGEAPVPAGGFRPEALSVEGALMLLQILSGLESAALAEEDGG

Radius of gyration: 14.81 Å; chains: 1; bounding box: 31×34×36 Å

pLDDT: mean 85.99, std 8.65, range [48.28, 96.94]

Organism: Phenylobacterium zucineum (strain HLK1) (NCBI:txid450851)

Foldseek 3Di:
DVVVVVVVQPDPVDHDDDDQDDDDDPDDLQVVDPDDDDDDDPPQFDAPPVGNDVVPDHPVRVVVRVNSVSVVVVVVVVVVVVD